Protein AF-A6UUB4-F1 (afdb_monomer)

Sequence (109 aa):
MNEIITLISLSVIFGSMLSGFATFRMTGMRLMPHFASLILAFVFTVASLFIDNNIIHYMAIALQIITPFTICGTICNILKTQFQNTGIYSAHLGFMGIMLILAIGNLLI

Structure (mmCIF, N/CA/C/O backbone):
data_AF-A6UUB4-F1
#
_entry.id   AF-A6UUB4-F1
#
loop_
_atom_site.group_PDB
_atom_site.id
_atom_site.type_symbol
_atom_site.label_atom_id
_atom_site.label_alt_id
_atom_site.label_comp_id
_atom_site.label_asym_id
_atom_site.label_entity_id
_atom_site.label_seq_id
_atom_site.pdbx_PDB_ins_code
_atom_site.Cartn_x
_atom_site.Cartn_y
_atom_site.Cartn_z
_atom_site.occupancy
_atom_site.B_iso_or_equiv
_atom_site.auth_seq_id
_atom_site.auth_comp_id
_atom_site.auth_asym_id
_atom_site.auth_atom_id
_atom_site.pdbx_PDB_model_num
ATOM 1 N N . MET A 1 1 ? -13.935 2.513 15.104 1.00 60.72 1 MET A N 1
ATOM 2 C CA . MET A 1 1 ? -13.359 2.538 13.745 1.00 60.72 1 MET A CA 1
ATOM 3 C C . MET A 1 1 ? -13.906 3.762 13.035 1.00 60.72 1 MET A C 1
ATOM 5 O O . MET A 1 1 ? -15.112 3.975 13.113 1.00 60.72 1 MET A O 1
ATOM 9 N N . ASN A 1 2 ? -13.075 4.585 12.395 1.00 78.06 2 ASN A N 1
ATOM 10 C CA . ASN A 1 2 ? -13.602 5.716 11.634 1.00 78.06 2 ASN A CA 1
ATOM 11 C C . ASN A 1 2 ? -14.116 5.215 10.274 1.00 78.06 2 ASN A C 1
ATOM 13 O O . ASN A 1 2 ? -13.352 5.112 9.312 1.00 78.06 2 ASN A O 1
ATOM 17 N N . GLU A 1 3 ? -15.405 4.861 10.218 1.00 82.81 3 GLU A N 1
ATOM 18 C CA . GLU A 1 3 ? -16.063 4.226 9.062 1.00 82.81 3 GLU A CA 1
ATOM 19 C C . GLU A 1 3 ? -15.783 4.962 7.742 1.00 82.81 3 GLU A C 1
ATOM 21 O O . GLU A 1 3 ? -15.541 4.344 6.701 1.00 82.81 3 GLU A O 1
ATOM 26 N N . ILE A 1 4 ? -15.718 6.293 7.803 1.00 88.50 4 ILE A N 1
ATOM 27 C CA . ILE A 1 4 ? -15.425 7.157 6.659 1.00 88.50 4 ILE A CA 1
ATOM 28 C C . ILE A 1 4 ? -14.014 6.888 6.118 1.00 88.50 4 ILE A C 1
ATOM 30 O O . ILE A 1 4 ? -13.845 6.687 4.916 1.00 88.50 4 ILE A O 1
ATOM 34 N N . ILE A 1 5 ? -12.997 6.832 6.986 1.00 88.31 5 ILE A N 1
ATOM 35 C CA . ILE A 1 5 ? -11.604 6.580 6.576 1.00 88.31 5 ILE A CA 1
ATOM 36 C C . ILE A 1 5 ? -11.475 5.176 5.988 1.00 88.31 5 ILE A C 1
ATOM 38 O O . ILE A 1 5 ? -10.812 4.995 4.965 1.00 88.31 5 ILE A O 1
ATOM 42 N N . THR A 1 6 ? -12.140 4.185 6.581 1.00 87.44 6 THR A N 1
ATOM 43 C CA . THR A 1 6 ? -12.114 2.809 6.069 1.00 87.44 6 THR A CA 1
ATOM 44 C C . THR A 1 6 ? -12.777 2.673 4.704 1.00 87.44 6 THR A C 1
ATOM 46 O O . THR A 1 6 ? -12.240 1.977 3.843 1.00 87.44 6 THR A O 1
ATOM 49 N N . LEU A 1 7 ? -13.884 3.381 4.459 1.00 91.06 7 LEU A N 1
ATOM 50 C CA . LEU A 1 7 ? -14.548 3.409 3.152 1.00 91.06 7 LEU A CA 1
ATOM 51 C C . LEU A 1 7 ? -13.686 4.104 2.093 1.00 91.06 7 LEU A C 1
ATOM 53 O O . LEU A 1 7 ? -13.559 3.607 0.971 1.00 91.06 7 LEU A O 1
ATOM 57 N N . ILE A 1 8 ? -13.037 5.216 2.453 1.00 93.19 8 ILE A N 1
ATOM 58 C CA . ILE A 1 8 ? -12.089 5.893 1.561 1.00 93.19 8 ILE A CA 1
ATOM 59 C C . ILE A 1 8 ? -10.909 4.964 1.254 1.00 93.19 8 ILE A C 1
ATOM 61 O O . ILE A 1 8 ? -10.568 4.789 0.083 1.00 93.19 8 ILE A O 1
ATOM 65 N N . SER A 1 9 ? -10.332 4.308 2.265 1.00 92.75 9 SER A N 1
ATOM 66 C CA . SER A 1 9 ? -9.245 3.340 2.076 1.00 92.75 9 SER A CA 1
ATOM 67 C C . SER A 1 9 ? -9.663 2.202 1.146 1.00 92.75 9 SER A C 1
ATOM 69 O O . SER A 1 9 ? -8.950 1.895 0.193 1.00 92.75 9 SER A O 1
ATOM 71 N N . LEU A 1 10 ? -10.872 1.659 1.316 1.00 93.88 10 LEU A N 1
ATOM 72 C CA . LEU A 1 10 ? -11.410 0.629 0.431 1.00 93.88 10 LEU A CA 1
ATOM 73 C C . LEU A 1 10 ? -11.504 1.103 -1.030 1.00 93.88 10 LEU A C 1
ATOM 7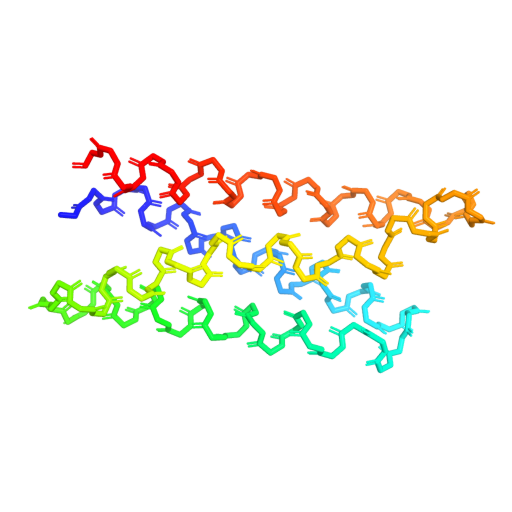5 O O . LEU A 1 10 ? -11.114 0.365 -1.938 1.00 93.88 10 LEU A O 1
ATOM 79 N N . SER A 1 11 ? -11.957 2.339 -1.267 1.00 94.06 11 SER A N 1
ATOM 80 C CA . SER A 1 11 ? -12.021 2.916 -2.618 1.00 94.06 11 SER A CA 1
ATOM 81 C C . SER A 1 11 ? -10.633 3.075 -3.258 1.00 94.06 11 SER A C 1
ATOM 83 O O . SER A 1 11 ? -10.446 2.756 -4.435 1.00 94.06 11 SER A O 1
ATOM 85 N N . VAL A 1 12 ? -9.636 3.487 -2.467 1.00 94.75 12 VAL A N 1
ATOM 86 C CA . VAL A 1 12 ? -8.242 3.640 -2.906 1.00 94.75 12 VAL A CA 1
ATOM 87 C C . VAL A 1 12 ? -7.615 2.281 -3.198 1.00 94.75 12 VAL A C 1
ATOM 89 O O . VAL A 1 12 ? -6.976 2.123 -4.239 1.00 94.75 12 VAL A O 1
ATOM 92 N N . ILE A 1 13 ? -7.840 1.281 -2.341 1.00 94.69 13 ILE A N 1
ATOM 93 C CA . ILE A 1 13 ? -7.375 -0.091 -2.567 1.00 94.69 13 ILE A CA 1
ATOM 94 C C . ILE A 1 13 ? -7.972 -0.628 -3.871 1.00 94.69 13 ILE A C 1
ATOM 96 O O . ILE A 1 13 ? -7.235 -1.136 -4.716 1.00 94.69 13 ILE A 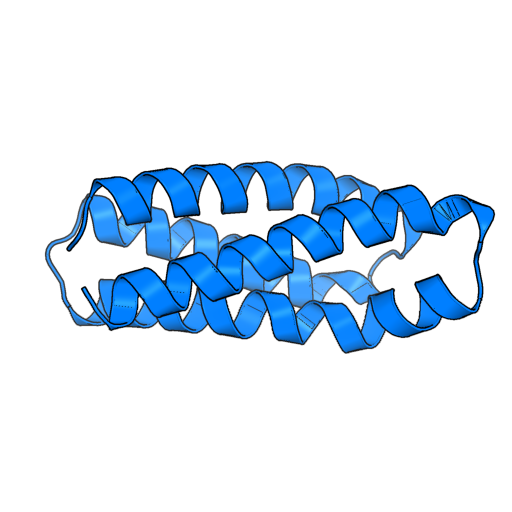O 1
ATOM 100 N N . PHE A 1 14 ? -9.271 -0.440 -4.097 1.00 94.00 14 PHE A N 1
ATOM 101 C CA . PHE A 1 14 ? -9.922 -0.886 -5.327 1.00 94.00 14 PHE A CA 1
ATOM 102 C C . PHE A 1 14 ? -9.353 -0.201 -6.584 1.00 94.00 14 PHE A C 1
ATOM 104 O O . PHE A 1 14 ? -9.006 -0.874 -7.558 1.00 94.00 14 PHE A O 1
ATOM 111 N N . GLY A 1 15 ? -9.147 1.121 -6.556 1.00 92.75 15 GLY A N 1
ATOM 112 C CA . GLY A 1 15 ? -8.459 1.841 -7.639 1.00 92.75 15 GLY A CA 1
ATOM 113 C C . GLY A 1 15 ? -7.009 1.375 -7.844 1.00 92.75 15 GLY A C 1
ATOM 114 O O . GLY A 1 15 ? -6.510 1.283 -8.974 1.00 92.75 15 GLY A O 1
ATOM 115 N N . SER A 1 16 ? -6.332 1.003 -6.757 1.00 92.44 16 SER A N 1
ATOM 116 C CA . SER A 1 16 ? -4.973 0.473 -6.806 1.00 92.44 16 SER A CA 1
ATOM 117 C C . SER A 1 16 ? -4.888 -0.942 -7.391 1.00 92.44 16 SER A C 1
ATOM 119 O O . SER A 1 16 ? -3.900 -1.248 -8.053 1.00 92.44 16 SER A O 1
ATOM 121 N N . MET A 1 17 ? -5.936 -1.767 -7.278 1.00 91.94 17 MET A N 1
ATOM 122 C CA . MET A 1 17 ? -6.015 -3.065 -7.967 1.00 91.94 17 MET A CA 1
ATOM 123 C C . MET A 1 17 ? -6.054 -2.895 -9.489 1.00 91.94 17 MET A C 1
ATOM 125 O O . MET A 1 17 ? -5.349 -3.601 -10.212 1.00 91.94 17 MET A O 1
ATOM 129 N N . LEU A 1 18 ? -6.842 -1.933 -9.982 1.00 91.06 18 LEU A N 1
ATOM 130 C CA . LEU A 1 18 ? -6.969 -1.659 -11.418 1.00 91.06 18 LEU A CA 1
ATOM 131 C C . LEU A 1 18 ? -5.663 -1.117 -12.008 1.00 91.06 18 LEU A C 1
ATOM 133 O O . LEU A 1 18 ? -5.171 -1.624 -13.018 1.00 91.06 18 LEU A O 1
ATOM 137 N N . SER A 1 19 ? -5.069 -0.115 -11.354 1.00 89.50 19 SER A N 1
ATOM 138 C CA . SER A 1 19 ? -3.773 0.433 -11.778 1.00 89.50 19 SER A CA 1
ATOM 139 C C . SER A 1 19 ? -2.636 -0.579 -11.609 1.00 89.50 19 SER A C 1
ATOM 141 O O . SER A 1 19 ? -1.773 -0.679 -12.482 1.00 89.50 19 SER A O 1
ATOM 143 N N . GLY A 1 20 ? -2.677 -1.394 -10.553 1.00 85.88 20 GLY A N 1
ATOM 144 C CA . GLY A 1 20 ? -1.783 -2.530 -10.363 1.00 85.88 20 GLY A CA 1
ATOM 145 C C . GLY A 1 20 ? -1.865 -3.494 -11.543 1.00 85.88 20 GLY A C 1
ATOM 146 O O . GLY A 1 20 ? -0.850 -3.962 -12.044 1.00 85.88 20 GLY A O 1
ATOM 147 N N . PHE A 1 21 ? -3.060 -3.774 -12.063 1.00 86.81 21 PHE A N 1
ATOM 148 C CA . PHE A 1 21 ? -3.206 -4.782 -13.114 1.00 86.81 21 PHE A CA 1
ATOM 149 C C . PHE A 1 21 ? -2.541 -4.320 -14.415 1.00 86.81 21 PHE A C 1
ATOM 151 O O . PHE A 1 21 ? -1.888 -5.107 -15.107 1.00 86.81 21 PHE A O 1
ATOM 158 N N . ALA A 1 22 ? -2.634 -3.020 -14.705 1.00 84.75 22 ALA A N 1
ATOM 159 C CA . ALA A 1 22 ? -1.908 -2.399 -15.804 1.00 84.75 22 ALA A CA 1
ATOM 160 C C . ALA A 1 22 ? -0.385 -2.509 -15.613 1.00 84.75 22 ALA A C 1
ATOM 162 O O . ALA A 1 22 ? 0.323 -2.907 -16.541 1.00 84.75 22 ALA A O 1
ATOM 163 N N . THR A 1 23 ? 0.130 -2.224 -14.411 1.00 82.81 23 THR A N 1
ATOM 164 C CA . THR A 1 23 ? 1.570 -2.337 -14.123 1.00 82.81 23 THR A CA 1
ATOM 165 C C . THR A 1 23 ? 2.057 -3.788 -14.13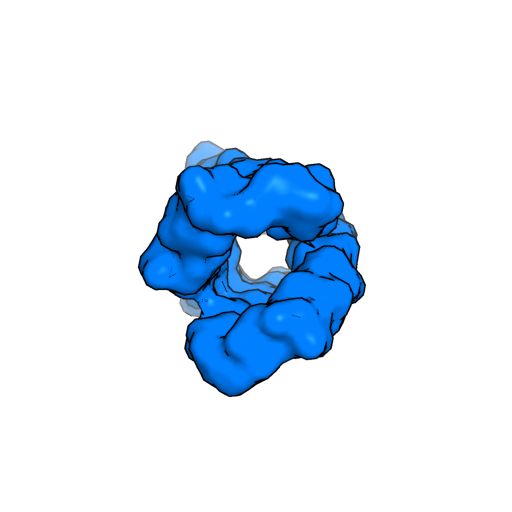9 1.00 82.81 23 THR A C 1
ATOM 167 O O . THR A 1 23 ? 3.149 -4.050 -14.648 1.00 82.81 23 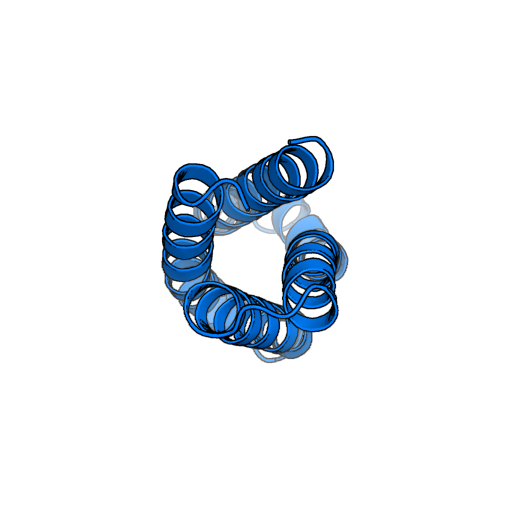THR A O 1
ATOM 170 N N . PHE A 1 24 ? 1.242 -4.752 -13.698 1.00 85.25 24 PHE A N 1
ATOM 171 C CA . PHE A 1 24 ? 1.530 -6.189 -13.767 1.00 85.25 24 PHE A CA 1
ATOM 172 C C . PHE A 1 24 ? 1.658 -6.680 -15.209 1.00 85.25 24 PHE A C 1
ATOM 174 O O . PHE A 1 24 ? 2.591 -7.416 -15.517 1.00 85.25 24 PHE A O 1
ATOM 181 N N . ARG A 1 25 ? 0.795 -6.234 -16.132 1.00 83.38 25 ARG A N 1
ATOM 182 C CA . ARG A 1 25 ? 0.931 -6.604 -17.554 1.00 83.38 25 ARG A CA 1
ATOM 183 C C . ARG A 1 25 ? 2.240 -6.125 -18.182 1.00 83.38 25 ARG A C 1
ATOM 185 O O . ARG A 1 25 ? 2.730 -6.769 -19.102 1.00 83.38 25 ARG A O 1
ATOM 192 N N . MET A 1 26 ? 2.806 -5.026 -17.689 1.00 82.75 26 MET A N 1
ATOM 193 C CA . MET A 1 26 ? 4.062 -4.472 -18.202 1.00 82.75 26 MET A CA 1
ATOM 194 C C . MET A 1 26 ? 5.312 -5.042 -17.509 1.00 82.75 26 MET A C 1
ATOM 196 O O . MET A 1 26 ? 6.362 -5.142 -18.136 1.00 82.75 26 MET A O 1
ATOM 200 N N . THR A 1 27 ? 5.220 -5.417 -16.228 1.00 81.75 27 THR A N 1
ATOM 201 C CA . THR A 1 27 ? 6.356 -5.936 -15.428 1.00 81.75 27 THR A CA 1
ATOM 202 C C . THR A 1 27 ? 6.388 -7.453 -15.269 1.00 81.75 27 THR A C 1
ATOM 204 O O . THR A 1 27 ? 7.424 -8.015 -14.899 1.00 81.75 27 THR A O 1
ATOM 207 N N . GLY A 1 28 ? 5.274 -8.125 -15.546 1.00 81.44 28 GLY A N 1
ATOM 208 C CA . GLY A 1 28 ? 5.104 -9.561 -15.385 1.00 81.44 28 GLY A CA 1
ATOM 209 C C . GLY A 1 28 ? 5.155 -10.015 -13.923 1.00 81.44 28 GLY A C 1
ATOM 210 O O . GLY A 1 28 ? 4.775 -9.300 -12.995 1.00 81.44 28 GLY A O 1
ATOM 211 N N . MET A 1 29 ? 5.671 -11.228 -13.705 1.00 82.38 29 MET A N 1
ATOM 212 C CA . MET A 1 29 ? 5.625 -11.913 -12.402 1.00 82.38 29 MET A CA 1
ATOM 213 C C . MET A 1 29 ? 6.383 -11.206 -11.269 1.00 82.38 29 MET A C 1
ATOM 215 O O . MET A 1 29 ? 6.174 -11.533 -10.105 1.00 82.38 29 MET A O 1
ATOM 219 N N . ARG A 1 30 ? 7.237 -10.218 -11.568 1.00 82.19 30 ARG A N 1
ATOM 220 C CA . ARG A 1 30 ? 7.968 -9.455 -10.540 1.00 82.19 30 ARG A CA 1
ATOM 221 C C . ARG A 1 30 ? 7.027 -8.690 -9.604 1.00 82.19 30 ARG A C 1
ATOM 223 O O . ARG A 1 30 ? 7.374 -8.497 -8.445 1.00 82.19 30 ARG A O 1
ATOM 230 N N . LEU A 1 31 ? 5.841 -8.301 -10.081 1.00 84.88 31 LEU A N 1
ATOM 231 C CA . LEU A 1 31 ? 4.835 -7.584 -9.289 1.00 84.88 31 LEU A CA 1
ATOM 232 C C . LEU A 1 31 ? 3.875 -8.512 -8.518 1.00 84.88 31 LEU A C 1
ATOM 234 O O . LEU A 1 31 ? 3.026 -8.032 -7.770 1.00 84.88 31 LEU A O 1
ATOM 238 N N . MET A 1 32 ? 3.995 -9.836 -8.678 1.00 85.69 32 MET A N 1
ATOM 239 C CA . MET A 1 32 ? 3.147 -10.823 -7.998 1.00 85.69 32 MET A CA 1
ATOM 240 C C . MET A 1 32 ? 3.088 -10.660 -6.463 1.00 85.69 32 MET A C 1
ATOM 242 O O . MET A 1 32 ? 1.976 -10.657 -5.933 1.00 85.69 32 MET A O 1
ATOM 246 N N . PRO A 1 33 ? 4.209 -10.493 -5.725 1.00 86.75 33 PRO A N 1
ATOM 247 C CA . PRO A 1 33 ? 4.151 -10.349 -4.266 1.00 86.75 33 PRO A CA 1
ATOM 248 C C . PRO A 1 33 ? 3.416 -9.079 -3.821 1.00 86.75 33 PRO A C 1
ATOM 250 O O . PRO A 1 33 ? 2.740 -9.090 -2.795 1.00 86.75 33 PRO A O 1
ATOM 253 N N . HIS A 1 34 ? 3.495 -8.008 -4.612 1.00 90.75 34 HIS A N 1
ATOM 254 C CA . HIS A 1 34 ? 2.723 -6.794 -4.368 1.00 90.75 34 HIS A CA 1
ATOM 255 C C . HIS A 1 34 ? 1.221 -7.026 -4.588 1.00 90.75 34 HIS A C 1
ATOM 257 O O . HIS A 1 34 ? 0.394 -6.620 -3.780 1.00 90.75 34 HIS A O 1
ATOM 263 N N . PHE A 1 35 ? 0.849 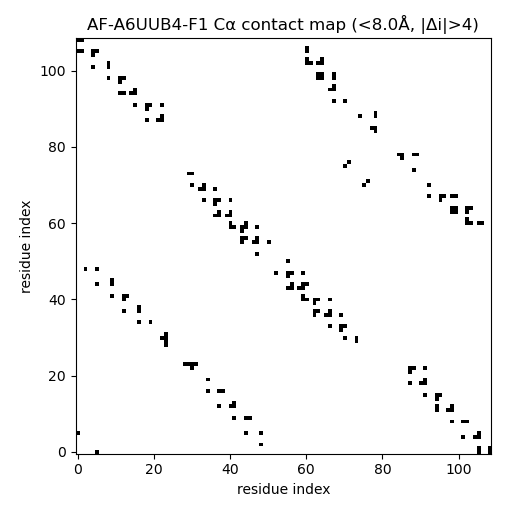-7.746 -5.644 1.00 89.94 35 PHE A N 1
ATOM 264 C CA . PHE A 1 35 ? -0.553 -8.089 -5.884 1.00 89.94 35 PHE A CA 1
ATOM 265 C C . PHE A 1 35 ? -1.167 -8.924 -4.764 1.00 89.94 35 PHE A C 1
ATOM 267 O O . PHE A 1 35 ? -2.300 -8.676 -4.355 1.00 89.94 35 PHE A O 1
ATOM 274 N N . ALA A 1 36 ? -0.414 -9.900 -4.259 1.00 90.81 36 ALA A N 1
ATOM 275 C CA . ALA A 1 36 ? -0.858 -10.736 -3.153 1.00 90.81 36 ALA A CA 1
ATOM 276 C C . ALA A 1 36 ? -1.110 -9.905 -1.886 1.00 90.81 36 ALA A C 1
ATOM 278 O O . ALA A 1 36 ? -2.155 -10.062 -1.253 1.00 90.81 36 ALA A O 1
ATOM 279 N N . SER A 1 37 ? -0.200 -8.984 -1.543 1.00 93.19 37 SER A N 1
ATOM 280 C CA . SER A 1 37 ? -0.385 -8.104 -0.383 1.00 93.19 37 SER A CA 1
ATOM 281 C C . SER A 1 37 ? -1.591 -7.176 -0.558 1.00 93.19 37 SER A C 1
ATOM 283 O O . SER A 1 37 ? -2.337 -6.962 0.395 1.00 93.19 37 SER A O 1
ATOM 285 N N . LEU A 1 38 ? -1.841 -6.694 -1.777 1.00 93.31 38 LEU A N 1
ATOM 286 C CA . LEU A 1 38 ? -2.933 -5.771 -2.088 1.00 93.31 38 LEU A CA 1
ATOM 287 C C . LEU A 1 38 ? -4.310 -6.456 -2.059 1.00 93.31 38 LEU A C 1
ATOM 289 O O . LEU A 1 38 ? -5.274 -5.888 -1.546 1.00 93.31 38 LEU A O 1
ATOM 293 N N . ILE A 1 39 ? -4.393 -7.711 -2.511 1.00 94.19 39 ILE A N 1
ATOM 294 C CA . ILE A 1 39 ? -5.594 -8.549 -2.357 1.00 94.19 39 ILE A CA 1
ATOM 295 C C . ILE A 1 39 ? -5.865 -8.840 -0.879 1.00 94.19 39 ILE A C 1
ATOM 297 O O . ILE A 1 39 ? -7.006 -8.722 -0.434 1.00 94.19 39 ILE A O 1
ATOM 301 N N . LEU A 1 40 ? -4.836 -9.187 -0.101 1.00 94.75 40 LEU A N 1
ATOM 302 C CA . LEU A 1 40 ? -4.998 -9.414 1.337 1.00 94.75 40 LEU A CA 1
ATOM 303 C C . LEU A 1 40 ? -5.465 -8.141 2.051 1.00 94.75 40 LEU A C 1
ATOM 305 O O . LEU A 1 40 ? -6.415 -8.204 2.829 1.00 94.75 40 LEU A O 1
ATOM 309 N N . ALA A 1 41 ? -4.862 -6.988 1.747 1.00 94.44 41 ALA A N 1
ATOM 310 C CA . ALA A 1 41 ? -5.297 -5.702 2.284 1.00 94.44 41 ALA A CA 1
ATOM 311 C C . ALA A 1 41 ? -6.773 -5.440 1.958 1.00 94.44 41 ALA A C 1
ATOM 313 O O . ALA A 1 41 ? -7.537 -5.083 2.851 1.00 94.44 41 ALA A O 1
ATOM 314 N N . PHE A 1 42 ? -7.206 -5.692 0.719 1.00 95.38 42 PHE A N 1
ATOM 315 C CA . PHE A 1 42 ? -8.607 -5.559 0.322 1.00 95.38 42 PHE A CA 1
ATOM 316 C C . PHE A 1 42 ? -9.537 -6.452 1.155 1.00 95.38 42 PHE A C 1
ATOM 318 O O . PHE A 1 42 ? -10.469 -5.948 1.779 1.00 95.38 42 PHE A O 1
ATOM 325 N N . VAL A 1 43 ? -9.260 -7.758 1.219 1.00 95.75 43 VAL A N 1
ATOM 326 C CA . VAL A 1 43 ? -10.108 -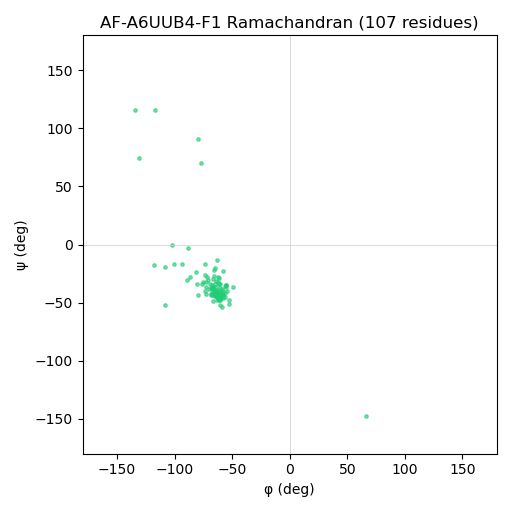8.728 1.932 1.00 95.75 43 VAL A CA 1
ATOM 327 C C . VAL A 1 43 ? -10.220 -8.385 3.417 1.00 95.75 43 VAL A C 1
ATOM 329 O O . VAL A 1 43 ? -11.324 -8.384 3.956 1.00 95.75 43 VAL A O 1
ATOM 332 N N . PHE A 1 44 ? -9.110 -8.042 4.075 1.00 94.81 44 PHE A N 1
ATOM 333 C CA . PHE A 1 44 ? -9.129 -7.671 5.492 1.00 94.81 44 PHE A CA 1
ATOM 334 C C . PHE A 1 44 ? -9.827 -6.331 5.739 1.00 94.81 44 PHE A C 1
ATOM 336 O O . PHE A 1 44 ? -10.520 -6.188 6.743 1.00 94.81 44 PHE A O 1
ATOM 343 N N . THR A 1 45 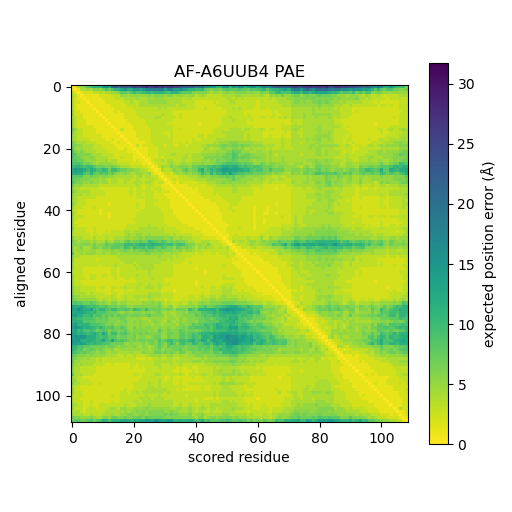? -9.710 -5.372 4.817 1.00 93.00 45 THR A N 1
ATOM 344 C CA . THR A 1 45 ? -10.426 -4.091 4.929 1.00 93.00 45 THR A CA 1
ATOM 345 C C . THR A 1 45 ? -11.934 -4.301 4.797 1.00 93.00 45 THR A C 1
ATOM 347 O O . THR A 1 45 ? -12.691 -3.783 5.614 1.00 93.00 45 THR A O 1
ATOM 350 N N . VAL A 1 46 ? -12.380 -5.133 3.847 1.00 94.06 46 VAL A N 1
ATOM 351 C CA . VAL A 1 46 ? -13.793 -5.536 3.738 1.00 94.06 46 VAL A CA 1
ATOM 352 C C . VAL A 1 46 ? -14.250 -6.272 4.998 1.00 94.06 46 VAL A C 1
ATOM 354 O O . VAL A 1 46 ? -15.278 -5.922 5.566 1.00 94.06 46 VAL A O 1
ATOM 357 N N . ALA A 1 47 ? -13.481 -7.253 5.476 1.00 92.81 47 ALA A N 1
ATOM 358 C CA . ALA A 1 47 ? -13.821 -8.011 6.678 1.00 92.81 47 ALA A CA 1
ATOM 359 C C . ALA A 1 47 ? -13.958 -7.106 7.914 1.00 92.81 47 ALA A C 1
ATOM 361 O O . ALA A 1 47 ? -14.879 -7.297 8.703 1.00 92.81 47 ALA A O 1
ATOM 362 N N . SER A 1 48 ? -13.098 -6.090 8.045 1.00 91.19 48 SER A N 1
ATOM 363 C CA . SER A 1 48 ? -13.148 -5.129 9.155 1.00 91.19 48 SER A CA 1
ATOM 364 C C . SER A 1 48 ? -14.415 -4.266 9.186 1.00 91.19 48 SER A C 1
ATOM 366 O O . SER A 1 48 ? -14.753 -3.752 10.242 1.00 91.19 48 SER A O 1
ATOM 368 N N . LEU A 1 49 ? -15.138 -4.130 8.065 1.00 89.94 49 LEU A N 1
ATOM 369 C CA . LEU A 1 49 ? -16.414 -3.402 8.014 1.00 89.94 49 LEU A CA 1
ATOM 370 C C . LEU A 1 49 ? -17.606 -4.235 8.504 1.00 89.94 49 LEU A C 1
ATOM 372 O O . LEU A 1 49 ? -18.618 -3.669 8.901 1.00 89.94 49 LEU A O 1
ATOM 376 N N . PHE A 1 50 ? -17.512 -5.566 8.449 1.00 90.00 50 PHE A N 1
ATOM 377 C CA . PHE A 1 50 ? -18.613 -6.467 8.813 1.00 90.00 50 PHE A CA 1
ATOM 378 C C . PHE A 1 50 ? -18.382 -7.207 10.130 1.00 90.00 50 PHE A C 1
ATOM 380 O O . PHE A 1 50 ? -19.330 -7.732 10.711 1.00 90.00 50 PHE A O 1
ATOM 387 N N . ILE A 1 51 ? -17.130 -7.295 10.584 1.00 91.25 51 ILE A N 1
ATOM 388 C CA . ILE A 1 51 ? -16.747 -8.042 11.777 1.00 91.25 51 ILE A CA 1
ATOM 389 C C . ILE A 1 51 ? -16.173 -7.071 12.800 1.00 91.25 51 ILE A C 1
ATOM 391 O O . ILE A 1 51 ? -15.087 -6.526 12.606 1.00 91.25 51 ILE A O 1
ATOM 395 N N . ASP A 1 52 ? -16.866 -6.940 13.927 1.00 84.44 52 ASP A N 1
ATOM 396 C CA . ASP A 1 52 ? -16.439 -6.126 15.065 1.00 84.44 52 ASP A CA 1
ATOM 397 C C . ASP A 1 52 ? -15.335 -6.852 15.861 1.00 84.44 52 ASP A C 1
ATOM 399 O O . ASP A 1 52 ? -15.537 -7.402 16.945 1.00 84.44 52 ASP A O 1
ATOM 403 N N . ASN A 1 53 ? -14.147 -6.954 15.259 1.00 88.31 53 ASN A N 1
ATOM 404 C CA . ASN A 1 53 ? -12.980 -7.594 15.857 1.00 88.31 53 ASN A CA 1
ATOM 405 C C . ASN A 1 53 ? -11.723 -6.740 15.660 1.00 88.31 53 ASN A C 1
ATOM 407 O O . ASN A 1 53 ? -11.210 -6.591 14.547 1.00 88.31 53 ASN A O 1
ATOM 411 N N . ASN A 1 54 ? -11.170 -6.267 16.779 1.00 88.75 54 ASN A N 1
ATOM 412 C CA . ASN A 1 54 ? -9.965 -5.437 16.819 1.00 88.75 54 ASN A CA 1
ATOM 413 C C . ASN A 1 54 ? -8.765 -6.085 16.112 1.00 88.75 54 ASN A C 1
ATOM 415 O O . ASN A 1 54 ? -7.979 -5.388 15.477 1.00 88.75 54 ASN A O 1
ATOM 419 N N . ILE A 1 55 ? -8.625 -7.414 16.173 1.00 91.06 55 ILE A N 1
ATOM 420 C CA . ILE A 1 55 ? -7.520 -8.126 15.514 1.00 91.06 55 ILE A CA 1
ATOM 421 C C . ILE A 1 55 ? -7.619 -7.967 13.993 1.00 91.06 55 ILE A C 1
ATOM 423 O O . ILE A 1 55 ? -6.622 -7.675 13.337 1.00 91.06 55 ILE A O 1
ATOM 427 N N . ILE A 1 56 ? -8.820 -8.119 13.429 1.00 92.00 56 ILE A N 1
ATOM 428 C CA . ILE A 1 56 ? -9.054 -7.996 11.982 1.00 92.00 56 ILE A CA 1
ATOM 429 C C . ILE A 1 56 ? -8.792 -6.558 11.531 1.00 92.00 56 ILE A C 1
ATOM 431 O O . ILE A 1 56 ? -8.159 -6.347 10.497 1.00 92.00 56 ILE A O 1
ATOM 435 N N . HIS A 1 57 ? -9.207 -5.583 12.339 1.00 89.31 57 HIS A N 1
ATOM 436 C CA . HIS A 1 57 ? -8.955 -4.171 12.082 1.00 89.31 57 HIS A CA 1
ATOM 437 C C . HIS A 1 57 ? -7.453 -3.838 12.035 1.00 89.31 57 HIS A C 1
ATOM 439 O O . HIS A 1 57 ? -6.972 -3.289 11.041 1.00 89.31 57 HIS A O 1
ATOM 445 N N . TYR A 1 58 ? -6.680 -4.233 13.052 1.00 91.69 58 TYR A N 1
ATOM 446 C CA . TYR A 1 58 ? -5.234 -3.987 13.058 1.00 91.69 58 TYR A CA 1
ATOM 447 C C . TYR A 1 58 ? -4.501 -4.747 11.948 1.00 91.69 58 TYR A C 1
ATOM 449 O O . TYR A 1 58 ? -3.554 -4.215 11.368 1.00 91.69 58 TYR A O 1
ATOM 457 N N . MET A 1 59 ? -4.957 -5.952 11.596 1.00 93.38 59 MET A N 1
ATOM 458 C CA . MET A 1 59 ? -4.423 -6.695 10.451 1.00 93.38 59 MET A CA 1
ATOM 459 C C . MET A 1 59 ? -4.683 -5.973 9.124 1.00 93.38 59 MET A C 1
ATOM 461 O O . MET A 1 59 ? -3.783 -5.910 8.285 1.00 93.38 59 MET A O 1
ATOM 465 N N . ALA A 1 60 ? -5.870 -5.386 8.942 1.00 92.69 60 ALA A N 1
ATOM 466 C CA . ALA A 1 60 ? -6.179 -4.578 7.764 1.00 92.69 60 ALA A CA 1
ATOM 467 C C . ALA A 1 60 ? -5.232 -3.374 7.652 1.00 92.69 60 ALA A C 1
ATOM 469 O O . ALA A 1 60 ? -4.634 -3.162 6.596 1.00 92.69 60 ALA A O 1
ATOM 470 N N . ILE A 1 61 ? -5.025 -2.638 8.751 1.00 93.00 61 ILE A N 1
ATOM 471 C CA . ILE A 1 61 ? -4.097 -1.497 8.791 1.00 93.00 61 ILE A CA 1
ATOM 472 C C . ILE A 1 61 ? -2.661 -1.948 8.493 1.00 93.00 61 ILE A C 1
ATOM 474 O O . ILE A 1 61 ? -1.990 -1.349 7.653 1.00 93.00 61 ILE A O 1
ATOM 478 N N . ALA A 1 62 ? -2.187 -3.025 9.124 1.00 94.00 62 ALA A N 1
ATOM 479 C CA . ALA A 1 62 ? -0.838 -3.539 8.897 1.00 94.00 62 ALA A CA 1
ATOM 480 C C . ALA A 1 62 ? -0.607 -3.901 7.419 1.00 94.00 62 ALA A C 1
ATOM 482 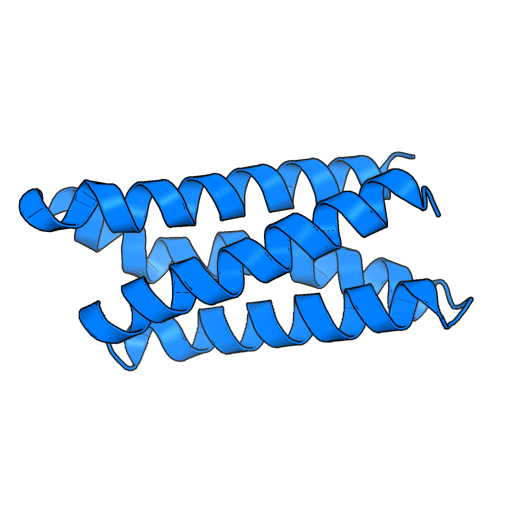O O . ALA A 1 62 ? 0.420 -3.540 6.840 1.00 94.00 62 ALA A O 1
ATOM 483 N N . LEU A 1 63 ? -1.580 -4.551 6.778 1.00 94.31 63 LEU A N 1
ATOM 484 C CA . LEU A 1 63 ? -1.513 -4.891 5.356 1.00 94.31 63 LEU A CA 1
ATOM 485 C C . LEU A 1 63 ? -1.535 -3.646 4.453 1.00 94.31 63 LEU A C 1
ATOM 487 O O . LEU A 1 63 ? -0.790 -3.603 3.471 1.00 94.31 63 LEU A O 1
ATOM 491 N N . GLN A 1 64 ? -2.317 -2.617 4.793 1.00 93.12 64 GLN A N 1
ATOM 492 C CA . GLN A 1 64 ? -2.328 -1.329 4.080 1.00 93.12 64 GLN A CA 1
ATOM 493 C C . GLN A 1 64 ? -1.001 -0.560 4.208 1.00 93.12 64 GLN A C 1
ATOM 495 O O . GLN A 1 64 ? -0.646 0.205 3.318 1.00 93.12 64 GLN A O 1
ATOM 500 N N . ILE A 1 65 ? -0.238 -0.776 5.283 1.00 93.75 65 ILE A N 1
ATOM 501 C CA . ILE A 1 65 ? 1.104 -0.195 5.447 1.00 93.75 65 ILE A CA 1
ATOM 502 C C . ILE A 1 65 ? 2.144 -0.998 4.658 1.00 93.75 65 ILE A C 1
ATOM 504 O O . ILE A 1 65 ? 2.998 -0.419 3.990 1.00 93.75 65 ILE A O 1
ATOM 508 N N . ILE A 1 66 ? 2.080 -2.331 4.704 1.00 92.44 66 ILE A N 1
ATOM 509 C CA . ILE A 1 66 ? 3.051 -3.217 4.040 1.00 92.44 66 ILE A CA 1
ATOM 510 C C . ILE A 1 66 ? 2.957 -3.117 2.509 1.00 92.44 66 ILE A C 1
ATOM 512 O O . ILE A 1 66 ? 3.977 -3.149 1.817 1.00 92.44 66 ILE A O 1
ATOM 516 N N . THR A 1 67 ? 1.746 -2.984 1.968 1.00 91.88 67 THR A N 1
ATOM 517 C CA . THR A 1 67 ? 1.476 -2.929 0.520 1.00 91.88 67 THR A CA 1
ATOM 518 C C . THR A 1 67 ? 2.320 -1.872 -0.219 1.00 91.88 67 THR A C 1
ATOM 520 O O . THR A 1 67 ? 3.031 -2.263 -1.153 1.00 91.88 67 THR A O 1
ATOM 523 N N . PRO A 1 68 ? 2.384 -0.597 0.214 1.00 90.62 68 PRO A N 1
ATOM 524 C CA . PRO A 1 68 ? 3.292 0.409 -0.334 1.00 90.62 68 PRO A CA 1
ATOM 525 C C . PRO A 1 68 ? 4.772 0.023 -0.325 1.00 90.62 68 PRO A C 1
ATOM 527 O O . PRO A 1 68 ? 5.496 0.379 -1.247 1.00 90.62 68 PRO A O 1
ATOM 530 N N . PHE A 1 69 ? 5.262 -0.715 0.673 1.00 89.62 69 PHE A N 1
ATOM 531 C CA . PHE A 1 69 ? 6.681 -1.091 0.714 1.00 89.62 69 PHE A CA 1
ATOM 532 C C . PHE A 1 69 ? 7.019 -2.204 -0.280 1.00 89.62 69 PHE A C 1
ATOM 534 O O . PHE A 1 69 ? 8.107 -2.212 -0.859 1.00 89.62 69 PHE A O 1
ATOM 541 N N . THR A 1 70 ? 6.073 -3.108 -0.549 1.00 88.69 70 THR A N 1
ATOM 542 C CA . THR A 1 70 ? 6.282 -4.210 -1.507 1.00 88.69 70 THR A CA 1
ATOM 543 C C . THR A 1 70 ? 6.469 -3.740 -2.957 1.00 88.69 70 THR A C 1
ATOM 545 O O . THR A 1 70 ? 7.071 -4.459 -3.755 1.00 88.69 70 THR A O 1
ATOM 548 N N . ILE A 1 71 ? 6.012 -2.531 -3.310 1.00 85.69 71 ILE A N 1
ATOM 549 C CA . ILE A 1 71 ? 6.096 -2.009 -4.682 1.00 85.69 71 ILE A CA 1
ATOM 550 C C . ILE A 1 71 ? 7.482 -1.431 -5.024 1.00 85.69 71 ILE A C 1
ATOM 552 O O . ILE A 1 71 ? 7.931 -1.533 -6.169 1.00 85.69 71 ILE A O 1
ATOM 556 N N . CYS A 1 72 ? 8.188 -0.813 -4.064 1.00 76.94 72 CYS A N 1
ATOM 557 C CA . CYS A 1 72 ? 9.340 0.025 -4.420 1.00 76.94 72 CYS A CA 1
ATOM 558 C C . CYS A 1 72 ? 10.537 -0.799 -4.906 1.00 76.94 72 CYS A C 1
ATOM 560 O O . CYS A 1 72 ? 11.241 -0.369 -5.816 1.00 76.94 72 CYS A O 1
ATOM 562 N N . GLY A 1 73 ? 10.704 -2.034 -4.423 1.00 72.19 73 GLY A N 1
ATOM 563 C CA . GLY A 1 73 ? 11.751 -2.934 -4.922 1.00 72.19 73 GLY A CA 1
ATOM 564 C C . GLY A 1 73 ? 11.669 -3.219 -6.431 1.00 72.19 73 GLY A C 1
ATOM 565 O O . GLY A 1 73 ? 12.680 -3.544 -7.051 1.00 72.19 73 GLY A O 1
ATOM 566 N N . THR A 1 74 ? 10.492 -3.058 -7.046 1.00 74.94 74 THR A N 1
ATOM 567 C CA . THR A 1 74 ? 10.273 -3.337 -8.473 1.00 74.94 74 THR A CA 1
ATOM 568 C C . THR A 1 74 ? 10.079 -2.065 -9.292 1.00 74.94 74 THR A C 1
ATOM 570 O O . THR A 1 74 ? 10.795 -1.856 -10.273 1.00 74.94 74 THR A O 1
ATOM 573 N N . ILE A 1 75 ? 9.166 -1.182 -8.883 1.00 79.62 75 ILE A N 1
ATOM 574 C CA . ILE A 1 75 ? 8.804 -0.001 -9.675 1.00 79.62 75 ILE A CA 1
ATOM 575 C C . ILE A 1 75 ? 9.863 1.106 -9.597 1.00 79.62 75 ILE A C 1
ATOM 577 O O . ILE A 1 75 ? 10.109 1.775 -10.604 1.00 79.62 75 ILE A O 1
ATOM 581 N N . CYS A 1 76 ? 10.542 1.285 -8.459 1.00 79.25 76 CYS A N 1
ATOM 582 C CA . CYS A 1 76 ? 11.504 2.381 -8.294 1.00 79.25 76 CYS A CA 1
ATOM 583 C C . CYS A 1 76 ? 12.688 2.263 -9.285 1.00 79.25 76 CYS A C 1
ATOM 585 O O . CYS A 1 76 ? 13.161 3.268 -9.816 1.00 79.25 76 CYS A O 1
ATOM 587 N N . ASN A 1 77 ? 13.096 1.039 -9.644 1.00 78.06 77 ASN A N 1
ATOM 588 C CA . ASN A 1 77 ? 14.117 0.806 -10.676 1.00 78.06 77 ASN A CA 1
ATOM 589 C C . ASN A 1 77 ? 13.613 1.070 -12.106 1.00 78.06 77 ASN A C 1
ATOM 591 O O . ASN A 1 77 ? 14.374 1.519 -12.967 1.00 78.06 77 ASN A O 1
ATOM 595 N N . ILE A 1 78 ? 12.331 0.817 -12.371 1.00 77.94 78 ILE A N 1
ATOM 596 C CA . ILE A 1 78 ? 11.724 1.024 -13.691 1.00 77.94 78 ILE A CA 1
ATOM 597 C C . ILE A 1 78 ? 11.534 2.514 -13.961 1.00 77.94 78 ILE A C 1
ATOM 599 O O . ILE A 1 78 ? 11.852 2.980 -15.053 1.00 77.94 78 ILE A O 1
ATOM 603 N N . LEU A 1 79 ? 11.116 3.281 -12.950 1.00 78.38 79 LEU A N 1
ATOM 604 C CA . LEU A 1 79 ? 11.017 4.738 -13.045 1.00 78.38 79 LEU A CA 1
ATOM 605 C C . LEU A 1 79 ? 12.340 5.391 -13.462 1.00 78.38 79 LEU A C 1
ATOM 607 O O . LEU A 1 79 ? 12.338 6.350 -14.226 1.00 78.38 79 LEU A O 1
ATOM 611 N N . LYS A 1 80 ? 13.470 4.847 -12.995 1.00 78.12 80 LYS A N 1
ATOM 612 C CA . LYS A 1 80 ? 14.805 5.353 -13.333 1.00 78.12 80 LYS A CA 1
ATOM 613 C C . LYS A 1 80 ? 15.236 5.028 -14.768 1.00 78.12 80 LYS A C 1
ATOM 615 O O . LYS A 1 80 ? 16.090 5.718 -15.312 1.00 78.12 80 LYS A O 1
ATOM 620 N N . THR A 1 81 ? 14.703 3.961 -15.363 1.00 80.06 81 THR A N 1
ATOM 621 C CA . THR A 1 81 ? 15.256 3.368 -16.594 1.00 80.06 81 THR A CA 1
ATOM 622 C C . THR A 1 81 ? 14.312 3.403 -17.795 1.00 80.06 81 THR A C 1
ATOM 624 O O . THR A 1 81 ? 14.782 3.244 -18.917 1.00 80.06 81 THR A O 1
ATOM 627 N N . GLN A 1 82 ? 13.004 3.607 -17.603 1.00 79.06 82 GLN A N 1
ATOM 628 C CA . GLN A 1 82 ? 11.987 3.463 -18.653 1.00 79.06 82 GLN A CA 1
ATOM 629 C C . GLN A 1 82 ? 11.038 4.671 -18.711 1.00 79.06 82 GLN A C 1
ATOM 631 O O . GLN A 1 82 ? 9.874 4.580 -18.320 1.00 79.06 82 GLN A O 1
ATOM 636 N N . PHE A 1 83 ? 11.522 5.802 -19.240 1.00 77.75 83 PHE A N 1
ATOM 637 C CA . PHE A 1 83 ? 10.805 7.089 -19.258 1.00 77.75 83 PHE A CA 1
ATOM 638 C C . PHE A 1 83 ? 9.421 7.054 -19.920 1.00 77.75 83 PHE A C 1
ATOM 640 O O . PHE A 1 83 ? 8.504 7.703 -19.425 1.00 77.75 83 PHE A O 1
ATOM 647 N N . GLN A 1 84 ? 9.229 6.262 -20.977 1.00 81.06 84 GLN A N 1
ATOM 648 C CA . GLN A 1 84 ? 7.957 6.195 -21.714 1.00 81.06 84 GLN A CA 1
ATOM 649 C C . GLN A 1 84 ? 6.804 5.604 -20.888 1.00 81.06 84 GLN A C 1
ATOM 651 O O . GLN A 1 84 ? 5.657 6.001 -21.065 1.00 81.06 84 GLN A O 1
ATOM 656 N N . ASN A 1 85 ? 7.108 4.708 -19.942 1.00 78.56 85 ASN A N 1
ATOM 657 C CA . ASN A 1 85 ? 6.101 4.040 -19.112 1.00 78.56 85 ASN A CA 1
ATOM 658 C C . ASN A 1 85 ? 6.011 4.634 -17.696 1.00 78.56 85 ASN A C 1
ATOM 660 O O . ASN A 1 85 ? 5.191 4.189 -16.891 1.00 78.56 85 ASN A O 1
ATOM 664 N N . THR A 1 86 ? 6.833 5.647 -17.383 1.00 79.88 86 THR A N 1
ATOM 665 C CA . THR A 1 86 ? 6.902 6.271 -16.048 1.00 79.88 86 THR A CA 1
ATOM 666 C C . THR A 1 86 ? 5.554 6.768 -15.549 1.00 79.88 86 THR A C 1
ATOM 668 O O . THR A 1 86 ? 5.257 6.567 -14.377 1.00 79.88 86 THR A O 1
ATOM 671 N N . GLY A 1 87 ? 4.727 7.357 -16.418 1.00 82.00 87 GLY A N 1
ATOM 672 C CA . GLY A 1 87 ? 3.434 7.929 -16.033 1.00 82.00 87 GLY A CA 1
ATOM 673 C C . GLY A 1 87 ? 2.459 6.910 -15.436 1.00 82.00 87 GLY A C 1
ATOM 674 O O . GLY A 1 87 ? 1.763 7.209 -14.471 1.00 82.00 87 GLY A O 1
ATOM 675 N N . ILE A 1 88 ? 2.438 5.680 -15.956 1.00 83.19 88 ILE A N 1
ATOM 676 C CA . ILE A 1 88 ? 1.545 4.633 -15.435 1.00 83.19 88 ILE A CA 1
ATOM 677 C C . ILE A 1 88 ? 2.051 4.143 -14.071 1.00 83.19 88 ILE A C 1
ATOM 679 O O . ILE A 1 88 ? 1.277 3.970 -13.129 1.00 83.19 88 ILE A O 1
ATOM 683 N N . TYR A 1 89 ? 3.366 3.956 -13.945 1.00 85.75 89 TYR A N 1
ATOM 684 C CA . TYR A 1 89 ? 3.990 3.512 -12.703 1.00 85.75 89 TYR A CA 1
ATOM 685 C C . TYR A 1 89 ? 3.926 4.564 -11.586 1.00 85.75 89 TYR A C 1
ATOM 687 O O . TYR A 1 89 ? 3.718 4.208 -10.425 1.00 85.75 89 TYR A O 1
ATOM 695 N N . SER A 1 90 ? 4.069 5.850 -11.919 1.00 85.38 90 SER A N 1
ATOM 696 C CA . SER A 1 90 ? 3.977 6.950 -10.956 1.00 85.38 90 SER A CA 1
ATOM 697 C C . SER A 1 90 ? 2.550 7.146 -10.447 1.00 85.38 90 SER A C 1
ATOM 699 O O . SER A 1 90 ? 2.364 7.359 -9.251 1.00 85.38 90 SER A O 1
ATOM 701 N N . ALA A 1 91 ? 1.540 6.989 -11.309 1.00 88.44 91 ALA A N 1
ATOM 702 C CA . ALA A 1 91 ? 0.138 7.032 -10.899 1.00 88.44 91 ALA A CA 1
ATOM 703 C C . ALA A 1 91 ? -0.188 5.930 -9.875 1.00 88.44 91 ALA A C 1
ATOM 705 O O . ALA A 1 91 ? -0.812 6.194 -8.848 1.00 88.44 91 ALA A O 1
ATOM 706 N N . HIS A 1 92 ? 0.294 4.706 -10.110 1.00 90.81 92 HIS A N 1
ATOM 707 C CA . HIS A 1 92 ? 0.114 3.606 -9.163 1.00 90.81 92 HIS A CA 1
ATOM 708 C C . HIS A 1 92 ? 0.840 3.853 -7.826 1.00 90.81 92 HIS A C 1
ATOM 710 O O . HIS A 1 92 ? 0.263 3.644 -6.759 1.00 90.81 92 HIS A O 1
ATOM 716 N N . LEU A 1 93 ? 2.072 4.375 -7.864 1.00 89.81 93 LEU A N 1
ATOM 717 C CA . LEU A 1 93 ? 2.800 4.799 -6.660 1.00 89.81 93 LEU A CA 1
ATOM 718 C C . LEU A 1 93 ? 2.074 5.908 -5.884 1.00 89.81 93 LEU A C 1
ATOM 720 O O . LEU A 1 93 ? 2.109 5.908 -4.656 1.00 89.81 93 LEU A O 1
ATOM 724 N N . GLY A 1 94 ? 1.381 6.814 -6.577 1.00 91.06 94 GLY A N 1
ATOM 725 C CA . GLY A 1 94 ? 0.527 7.822 -5.951 1.00 91.06 94 GLY A CA 1
ATOM 726 C C . GLY A 1 94 ? -0.571 7.195 -5.089 1.00 91.06 94 GLY A C 1
ATOM 727 O O . GLY A 1 94 ? -0.735 7.579 -3.932 1.00 91.06 94 GLY A O 1
ATOM 728 N N . PHE A 1 95 ? -1.259 6.166 -5.600 1.00 92.81 95 PHE A N 1
ATOM 729 C CA . PHE A 1 95 ? -2.251 5.421 -4.814 1.00 92.81 95 PHE A CA 1
ATOM 730 C C . PHE A 1 95 ? -1.635 4.718 -3.601 1.00 92.81 95 PHE A C 1
ATOM 732 O O . PHE A 1 95 ? -2.233 4.735 -2.526 1.00 92.81 95 PHE A O 1
ATOM 739 N N . MET A 1 96 ? -0.430 4.156 -3.739 1.00 93.50 96 MET A N 1
ATOM 740 C CA . MET A 1 96 ? 0.293 3.566 -2.605 1.00 93.50 96 MET A CA 1
ATOM 741 C C . MET A 1 96 ? 0.615 4.604 -1.524 1.00 93.50 96 MET A C 1
ATOM 743 O O . MET A 1 96 ? 0.450 4.333 -0.336 1.00 93.50 96 MET A O 1
ATOM 747 N N . GLY A 1 97 ? 1.015 5.815 -1.917 1.00 91.38 97 GLY A N 1
ATOM 748 C CA . GLY A 1 97 ? 1.254 6.913 -0.979 1.00 91.38 97 GLY A CA 1
ATOM 749 C C . GLY A 1 97 ? -0.010 7.335 -0.225 1.00 91.38 97 GLY A C 1
ATOM 750 O O . GLY A 1 97 ? 0.023 7.488 0.995 1.00 91.38 97 GLY A O 1
ATOM 751 N N . ILE A 1 98 ? -1.140 7.464 -0.929 1.00 93.69 98 ILE A N 1
ATOM 752 C CA . ILE A 1 98 ? -2.437 7.790 -0.311 1.00 93.69 98 ILE A CA 1
ATOM 753 C C . ILE A 1 98 ? -2.850 6.697 0.684 1.00 93.69 98 ILE A C 1
ATOM 755 O O . ILE A 1 98 ? -3.286 7.011 1.792 1.00 93.69 98 ILE A O 1
ATOM 759 N N . MET A 1 99 ? -2.674 5.422 0.320 1.00 93.50 99 MET A N 1
ATOM 760 C CA . MET A 1 99 ? -3.009 4.287 1.185 1.00 93.50 99 MET A CA 1
ATOM 761 C C . MET A 1 99 ? -2.219 4.317 2.500 1.00 93.50 99 MET A C 1
ATOM 763 O O . MET A 1 99 ? -2.795 4.101 3.563 1.00 93.50 99 MET A O 1
ATOM 767 N N . LEU A 1 100 ? -0.929 4.666 2.445 1.00 92.44 100 LEU A N 1
ATOM 768 C CA . LEU A 1 100 ? -0.083 4.788 3.634 1.00 92.44 100 LEU A CA 1
ATOM 769 C C . LEU A 1 100 ? -0.586 5.881 4.592 1.00 92.44 100 LEU A C 1
ATOM 771 O O . LEU A 1 100 ? -0.659 5.660 5.799 1.00 92.44 100 LEU A O 1
ATOM 775 N N . ILE A 1 101 ? -0.975 7.044 4.059 1.00 93.38 101 ILE A N 1
ATOM 776 C CA . ILE A 1 101 ? -1.511 8.153 4.865 1.00 93.38 101 ILE A CA 1
ATOM 777 C C . ILE A 1 101 ? -2.845 7.759 5.507 1.00 93.38 101 ILE A C 1
ATOM 779 O O . ILE A 1 101 ? -3.054 8.015 6.692 1.00 93.38 101 ILE A O 1
ATOM 783 N N . LEU A 1 102 ? -3.731 7.104 4.751 1.00 92.62 102 LEU A N 1
ATOM 784 C CA . LEU A 1 102 ? -5.020 6.633 5.263 1.00 92.62 102 LEU A CA 1
ATOM 785 C C . LEU A 1 102 ? -4.847 5.582 6.363 1.00 92.62 102 LEU A C 1
ATOM 787 O O . LEU A 1 102 ? -5.535 5.658 7.377 1.00 92.62 102 LEU A O 1
ATOM 791 N N . ALA A 1 103 ? -3.910 4.647 6.200 1.00 90.62 103 ALA A N 1
ATOM 792 C CA . ALA A 1 103 ? -3.627 3.623 7.201 1.00 90.62 103 ALA A CA 1
ATOM 793 C C . ALA A 1 103 ? -3.109 4.230 8.515 1.00 90.62 103 ALA A C 1
ATOM 795 O O . ALA A 1 103 ? -3.555 3.834 9.590 1.00 90.62 103 ALA A O 1
ATOM 796 N N . ILE A 1 104 ? -2.222 5.229 8.435 1.00 90.81 104 ILE A N 1
ATOM 797 C CA . ILE A 1 104 ? -1.748 5.976 9.611 1.00 90.81 104 ILE A CA 1
ATOM 798 C C . ILE A 1 104 ? -2.899 6.760 10.251 1.00 90.81 104 ILE A C 1
ATOM 800 O O . ILE A 1 104 ? -3.056 6.729 11.469 1.00 90.81 104 ILE A O 1
ATOM 804 N N . GLY A 1 105 ? -3.728 7.427 9.444 1.00 88.50 105 GLY A N 1
ATOM 805 C CA . GLY A 1 105 ? -4.898 8.158 9.936 1.00 88.50 105 GLY A CA 1
ATOM 806 C C . GLY A 1 105 ? -5.873 7.261 10.700 1.00 88.50 105 GLY A C 1
ATOM 807 O O . GLY A 1 105 ? -6.361 7.652 11.751 1.00 88.50 105 GLY A O 1
ATOM 808 N N . ASN A 1 106 ? -6.086 6.038 10.215 1.00 88.50 106 ASN A N 1
ATOM 809 C CA . ASN A 1 106 ? -6.947 5.037 10.848 1.00 88.50 106 ASN A CA 1
ATOM 810 C C . ASN A 1 106 ? -6.332 4.405 12.112 1.00 88.50 106 ASN A C 1
ATOM 812 O O . ASN A 1 106 ? -7.030 3.757 12.877 1.00 88.50 106 ASN A O 1
ATOM 816 N N . LEU A 1 107 ? -5.017 4.544 12.314 1.00 86.81 107 LEU A N 1
ATOM 817 C CA . LEU A 1 107 ? -4.324 4.070 13.515 1.00 86.81 107 LEU A CA 1
ATOM 818 C C . LEU A 1 107 ? -4.350 5.111 14.646 1.00 86.81 107 LEU A C 1
ATOM 820 O O . LEU A 1 107 ? -4.270 4.748 15.817 1.00 86.81 107 LEU A O 1
ATOM 824 N N . LEU A 1 108 ? -4.421 6.399 14.296 1.00 85.31 108 LEU A N 1
ATOM 825 C CA . LEU A 1 108 ? -4.387 7.519 15.243 1.00 85.31 108 LEU A CA 1
ATOM 826 C C . LEU A 1 108 ? -5.780 8.006 15.680 1.00 85.31 108 LEU A C 1
ATOM 828 O O . LEU A 1 108 ? -5.863 8.744 16.662 1.00 85.31 108 LEU A O 1
ATOM 832 N N . ILE A 1 109 ? -6.837 7.637 14.948 1.00 78.44 109 ILE A N 1
ATOM 833 C CA . ILE A 1 109 ? -8.231 8.082 15.140 1.00 78.44 109 ILE A CA 1
ATOM 834 C C . ILE A 1 109 ? -9.132 6.862 15.314 1.00 78.44 109 ILE A C 1
ATOM 836 O O . ILE A 1 109 ? -9.920 6.849 16.285 1.00 78.44 109 ILE A O 1
#

Foldseek 3Di:
DPVVLLVVLLVLLVVLLVLLVVVCVVQPPLCVVLNVLSVQLNVLSVVVVVDPDPVSVVSNLVSLQVSLVSLCVRLVVCCVPPVVCNVSSVVSNVSSVVSNVSSVVSVVD

InterPro domains:
  IPR035350 Protein of unknown function DUF5400 [PF17379] (7-106)

Nearest PDB structures (foldseek):
  2rld-assembly1_B  TM=7.014E-01  e=6.357E-01  Bacteroides thetaiotaomicron VPI-5482
  2rld-assembly1_E  TM=5.472E-01  e=7.833E-01  Bacteroide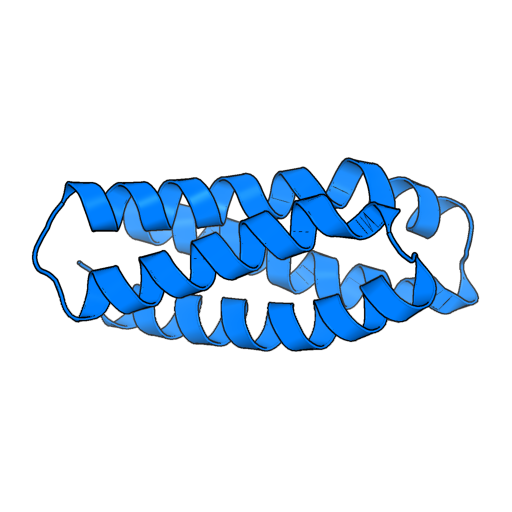s thetaiotaomicron VPI-5482

Solvent-accessible surface area (backbone atoms only — not comparable to full-atom values): 5836 Å² total; per-residue (Å²): 129,60,63,67,59,54,52,52,44,51,53,49,49,55,55,39,52,58,46,42,51,59,51,31,75,76,62,41,76,77,44,47,70,30,51,54,36,47,52,49,21,47,54,30,48,56,46,39,76,78,40,100,41,71,68,46,41,53,49,17,37,51,31,34,49,49,30,46,60,54,42,47,84,55,51,56,61,42,55,76,73,40,74,91,57,29,67,63,54,50,55,41,51,49,45,33,54,52,38,38,54,47,30,52,50,64,71,78,98

pLDDT: mean 87.87, std 6.19, range [60.72, 95.75]

Secondary structure (DSSP, 8-state):
--HHHHHHHHHHHHHHHHHHHHHHHHHGGGGHHHHHHHHHHHHHHHHHHH---HHHHHHHHHHHHHHHHHHHHHHHHHHHH-GGGHHHHHHHHHHHHHHHHHHHHHHH-

Organism: Methanococcus aeolicus (strain ATCC BAA-1280 / DSM 17508 / OCM 812 / Nankai-3) (NCBI:txid419665)

Mean predicted aligned error: 4.24 Å

Radius of gyration: 14.02 Å; Cα contacts (8 Å, |Δi|>4): 109; chains: 1; bounding box: 34×20×38 Å